Protein AF-A0A838UKJ0-F1 (afdb_monomer_lite)

Secondary structure (DSSP, 8-state):
--PPPPP---TT--TTPEEEEEEETTEEEEEEEPPPS-TTSB-EEEEE-TTTTHHHHHHHHHHHHHHTTPEEEEHHHHHHHTTPPTT---GGGGGG--SBSEEEEEESS--TT----GGGTTSEEEE---HHHHHHHHHHHHHHHSPPTTSSS---

Sequence (156 aa):
MTAPRAEDTRPGERAGDRKIAFEVGGHRCALAIPPPGDPGVGTVFLLGLPKAGSTLLARLMTPVVRSAGLTYVAVQDALHGLGVPPGDYPAEVNRAFQPNGYAFGGFRSLPGALALPPYACDRTVLLVRDPRDMLTSLYFSLALSHAPPGGGAGGA

Foldseek 3Di:
DDDDDDDPDPPPDDPPWDWQWDDDPNDIDIQTAHDFWDQVAFEAEEAEEAQLCQVVSCVVCVVVCVVVRADEDQLVVSCVVVVHDQQRDDLSVLVSDDGGRHYYGNHHHDRPSDDDDPSHVVHYDYRGDDVVSSVVSVVCCVVPVCDDPPPPDDDD

Structure (mmCIF, N/CA/C/O backbone):
data_AF-A0A838UKJ0-F1
#
_entry.id   AF-A0A838UKJ0-F1
#
loop_
_atom_site.group_PDB
_atom_site.id
_atom_site.type_symbol
_atom_site.label_atom_id
_atom_site.label_alt_id
_atom_site.label_comp_id
_atom_site.label_asym_id
_atom_site.label_entity_id
_atom_site.label_seq_id
_atom_site.pdbx_PDB_ins_code
_atom_site.Cartn_x
_atom_site.Cartn_y
_atom_site.Cartn_z
_atom_site.occupancy
_atom_site.B_iso_or_equiv
_atom_site.auth_seq_id
_atom_site.auth_comp_id
_atom_site.auth_asym_id
_atom_site.auth_atom_id
_atom_site.pdbx_PDB_model_num
ATOM 1 N N . MET A 1 1 ? -45.378 -6.341 -18.939 1.00 41.53 1 MET A N 1
ATOM 2 C CA . MET A 1 1 ? -44.701 -5.887 -17.707 1.00 41.53 1 MET A CA 1
ATOM 3 C C . MET A 1 1 ? -43.270 -6.388 -17.797 1.00 41.53 1 MET A C 1
ATOM 5 O O . MET A 1 1 ? -43.013 -7.556 -17.551 1.00 41.53 1 MET A O 1
ATOM 9 N N . THR A 1 2 ? -42.388 -5.566 -18.358 1.00 36.12 2 THR A N 1
ATOM 10 C CA . THR A 1 2 ? -41.033 -5.971 -18.751 1.00 36.12 2 THR A CA 1
ATOM 11 C C . THR A 1 2 ? -40.107 -5.729 -17.567 1.00 36.12 2 THR A C 1
ATOM 13 O O . THR A 1 2 ? -39.964 -4.589 -17.135 1.00 36.12 2 THR A O 1
ATOM 16 N N . ALA A 1 3 ? -39.539 -6.796 -17.005 1.00 33.41 3 ALA A N 1
ATOM 17 C CA . ALA A 1 3 ? -38.557 -6.693 -15.932 1.00 33.41 3 ALA A CA 1
ATOM 18 C C . ALA A 1 3 ? -37.319 -5.912 -16.423 1.00 33.41 3 ALA A C 1
ATOM 20 O O . ALA A 1 3 ? -36.882 -6.140 -17.558 1.00 33.41 3 ALA A O 1
ATOM 21 N N . PRO A 1 4 ? -36.749 -4.995 -15.621 1.00 37.44 4 PRO A N 1
ATOM 22 C CA . PRO A 1 4 ? -35.532 -4.301 -16.009 1.00 37.44 4 PRO A CA 1
ATOM 23 C C . PRO A 1 4 ? -34.350 -5.279 -16.019 1.00 37.44 4 PRO A C 1
ATOM 25 O O . PRO A 1 4 ? -34.205 -6.127 -15.137 1.00 37.44 4 PRO A O 1
ATOM 28 N N . ARG A 1 5 ? -33.528 -5.171 -17.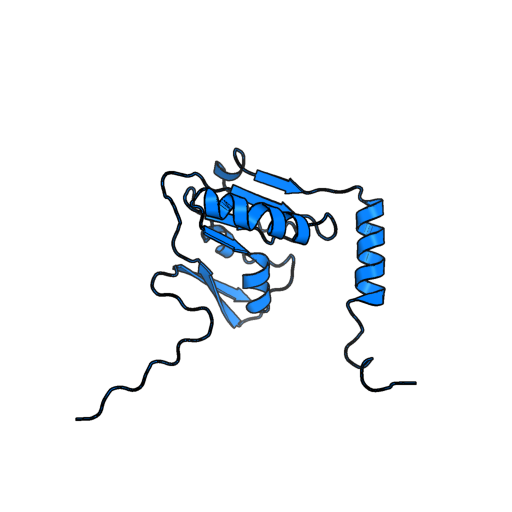068 1.00 32.72 5 ARG A N 1
ATOM 29 C CA . ARG A 1 5 ? -32.280 -5.919 -17.248 1.00 32.72 5 ARG A CA 1
ATOM 30 C C . ARG A 1 5 ? -31.304 -5.573 -16.123 1.00 32.72 5 ARG A C 1
ATOM 32 O O . ARG A 1 5 ? -31.128 -4.400 -15.813 1.00 32.72 5 ARG A O 1
ATOM 39 N N . ALA A 1 6 ? -30.674 -6.604 -15.564 1.00 36.44 6 ALA A N 1
ATOM 40 C CA . ALA A 1 6 ? -29.582 -6.476 -14.611 1.00 36.44 6 ALA A CA 1
ATOM 41 C C . ALA A 1 6 ? -28.470 -5.589 -15.193 1.00 36.44 6 ALA A C 1
ATOM 43 O O . ALA A 1 6 ? -28.004 -5.828 -16.310 1.00 36.44 6 ALA A O 1
ATOM 44 N N . GLU A 1 7 ? -28.092 -4.560 -14.436 1.00 39.59 7 GLU A N 1
ATOM 45 C CA . GLU A 1 7 ? -26.937 -3.715 -14.713 1.00 39.59 7 GLU A CA 1
ATOM 46 C C . GLU A 1 7 ? -25.665 -4.562 -14.747 1.00 39.59 7 GLU A C 1
ATOM 48 O O . GLU A 1 7 ? -25.352 -5.316 -13.821 1.00 39.59 7 GLU A O 1
ATOM 53 N N . ASP A 1 8 ? -24.944 -4.406 -15.852 1.00 37.16 8 ASP A N 1
ATOM 54 C CA . ASP A 1 8 ? -23.611 -4.925 -16.115 1.00 37.16 8 ASP A CA 1
ATOM 55 C C . ASP A 1 8 ? -22.622 -4.330 -15.098 1.00 37.16 8 ASP A C 1
ATOM 57 O O . ASP A 1 8 ? -22.007 -3.282 -15.306 1.00 37.16 8 ASP A O 1
ATOM 61 N N . THR A 1 9 ? -22.546 -4.959 -13.925 1.00 36.62 9 THR A N 1
ATOM 62 C CA . THR A 1 9 ? -21.634 -4.560 -12.856 1.00 36.62 9 THR A CA 1
ATOM 63 C C . THR A 1 9 ? -20.262 -5.128 -13.191 1.00 36.62 9 THR A C 1
ATOM 65 O O . THR A 1 9 ? -20.027 -6.334 -13.077 1.00 36.62 9 THR A O 1
ATOM 68 N N . ARG A 1 10 ? -19.350 -4.258 -13.635 1.00 37.84 10 ARG A N 1
ATOM 69 C CA . ARG A 1 10 ? -17.961 -4.628 -13.930 1.00 37.84 10 ARG A CA 1
ATOM 70 C C . ARG A 1 10 ? -17.325 -5.307 -12.705 1.00 37.84 10 ARG A C 1
ATOM 72 O O . ARG A 1 10 ? -17.558 -4.868 -11.575 1.00 37.84 10 ARG A O 1
ATOM 79 N N . PRO A 1 11 ? -16.509 -6.362 -12.889 1.00 33.22 11 PRO A N 1
ATOM 80 C CA . PRO A 1 11 ? -15.899 -7.087 -11.779 1.00 33.22 11 PRO A CA 1
ATOM 81 C C . PRO A 1 11 ? -15.024 -6.139 -10.949 1.00 33.22 11 PRO A C 1
ATOM 83 O O . PRO A 1 11 ? -13.973 -5.695 -11.402 1.00 33.22 11 PRO A O 1
ATOM 86 N N . GLY A 1 12 ? -15.483 -5.814 -9.737 1.00 50.75 12 GLY A N 1
ATOM 87 C CA . GLY A 1 12 ? -14.778 -4.940 -8.795 1.00 50.75 12 GLY A CA 1
ATOM 88 C C . GLY A 1 12 ? -15.605 -3.793 -8.214 1.00 50.75 12 GLY A C 1
ATOM 89 O O . GLY A 1 12 ? -15.153 -3.191 -7.249 1.00 50.75 12 GLY A O 1
ATOM 90 N N . GLU A 1 13 ? -16.797 -3.504 -8.739 1.00 44.78 13 GLU A N 1
ATOM 91 C CA . GLU A 1 13 ? -17.621 -2.386 -8.264 1.00 44.78 13 GLU A CA 1
ATOM 92 C C . GLU A 1 13 ? -18.566 -2.843 -7.136 1.00 44.78 13 GLU A C 1
ATOM 94 O O . GLU A 1 13 ? -19.507 -3.603 -7.372 1.00 44.78 13 GLU A O 1
ATOM 99 N N . ARG A 1 14 ? -18.294 -2.433 -5.887 1.00 56.75 14 ARG A N 1
ATOM 100 C CA . ARG A 1 14 ? -19.183 -2.687 -4.739 1.00 56.75 14 ARG A CA 1
ATOM 101 C C . ARG A 1 14 ? -19.928 -1.409 -4.356 1.00 56.75 14 ARG A C 1
ATOM 103 O O . ARG A 1 14 ? -19.393 -0.303 -4.426 1.00 56.75 14 ARG A O 1
ATOM 110 N N . ALA A 1 15 ? -21.184 -1.553 -3.931 1.00 53.94 15 ALA A N 1
ATOM 111 C CA . ALA A 1 15 ? -21.963 -0.434 -3.409 1.00 53.94 15 ALA A CA 1
ATOM 112 C C . ALA A 1 15 ? -21.239 0.195 -2.200 1.00 53.94 15 ALA A C 1
ATOM 114 O O . ALA A 1 15 ? -20.944 -0.498 -1.229 1.00 53.94 15 ALA A O 1
ATOM 115 N N . GLY A 1 16 ? -20.955 1.501 -2.270 1.00 73.88 16 GLY A N 1
ATOM 116 C CA . GLY A 1 16 ? -20.265 2.253 -1.212 1.00 73.88 16 GLY A CA 1
ATOM 117 C C . GLY A 1 16 ? -18.781 2.546 -1.460 1.00 73.88 16 GLY A C 1
ATOM 118 O O . GLY A 1 16 ? -18.171 3.241 -0.648 1.00 73.88 16 GLY A O 1
ATOM 119 N N . ASP A 1 17 ? -18.200 2.079 -2.569 1.00 87.44 17 ASP A N 1
ATOM 120 C CA . ASP A 1 17 ? -16.803 2.372 -2.900 1.00 87.44 17 ASP A CA 1
ATOM 121 C C . ASP A 1 17 ? -16.591 3.867 -3.207 1.00 87.44 17 ASP A C 1
ATOM 123 O O . ASP A 1 17 ? -17.258 4.467 -4.057 1.00 87.44 17 ASP A O 1
ATOM 127 N N . ARG A 1 18 ? -15.598 4.478 -2.554 1.00 92.69 18 ARG A N 1
ATOM 128 C CA . ARG A 1 18 ? -15.159 5.847 -2.847 1.00 92.69 18 ARG A CA 1
ATOM 129 C C . ARG A 1 18 ? -14.220 5.835 -4.049 1.00 92.69 18 ARG A C 1
ATOM 131 O O . ARG A 1 18 ? -13.233 5.109 -4.053 1.00 92.69 18 ARG A O 1
ATOM 138 N N . LYS A 1 19 ? -14.466 6.694 -5.039 1.00 93.00 19 LYS A N 1
ATOM 139 C CA . LYS A 1 19 ? -13.639 6.784 -6.254 1.00 93.00 19 LYS A CA 1
ATOM 140 C C . LYS A 1 19 ? -12.669 7.961 -6.181 1.00 93.00 19 LYS A C 1
ATOM 142 O O . LYS A 1 19 ? -13.085 9.096 -5.961 1.00 93.00 19 LYS A O 1
ATOM 147 N N . ILE A 1 20 ? -11.385 7.697 -6.401 1.00 93.75 20 ILE A N 1
ATOM 148 C CA . ILE A 1 20 ? -10.339 8.715 -6.538 1.00 93.75 20 ILE A CA 1
ATOM 149 C C . ILE A 1 20 ? -9.979 8.822 -8.018 1.00 93.75 20 ILE A C 1
ATOM 151 O O . ILE A 1 20 ? -9.362 7.913 -8.567 1.00 93.75 20 ILE A O 1
ATOM 155 N N . ALA A 1 21 ? -10.410 9.901 -8.671 1.00 93.94 21 ALA A N 1
ATOM 156 C CA . ALA A 1 21 ? -10.154 10.133 -10.092 1.00 93.94 21 ALA A CA 1
ATOM 157 C C . ALA A 1 21 ? -8.794 10.807 -10.327 1.00 93.94 21 ALA A C 1
ATOM 159 O O . ALA A 1 21 ? -8.393 11.663 -9.538 1.00 93.94 21 ALA A O 1
ATOM 160 N N . PHE A 1 22 ? -8.133 10.440 -11.423 1.00 92.69 22 PHE A N 1
ATOM 161 C CA . PHE A 1 22 ? -6.854 10.991 -11.882 1.00 92.69 22 PHE A CA 1
ATOM 162 C C . PHE A 1 22 ? -6.665 10.725 -13.386 1.00 92.69 22 PHE A C 1
ATOM 164 O O . PHE A 1 22 ? -7.456 9.997 -13.991 1.00 92.69 22 PHE A O 1
ATOM 171 N N . GLU A 1 23 ? -5.631 11.303 -13.994 1.00 90.81 23 GLU A N 1
ATOM 172 C CA . GLU A 1 23 ? -5.291 11.093 -15.407 1.00 90.81 23 GLU A CA 1
ATOM 173 C C . GLU A 1 23 ? -3.957 10.359 -15.557 1.00 90.81 23 GLU A C 1
ATOM 175 O O . GLU A 1 23 ? -3.001 10.654 -14.844 1.00 90.81 23 GLU A O 1
ATOM 180 N N . VAL A 1 24 ? -3.890 9.405 -16.490 1.00 85.19 24 VAL A N 1
ATOM 181 C CA . VAL A 1 24 ? -2.665 8.677 -16.857 1.00 85.19 24 VAL A CA 1
ATOM 182 C C . VAL A 1 24 ? -2.600 8.579 -18.373 1.00 85.19 24 VAL A C 1
ATOM 184 O O . VAL A 1 24 ? -3.520 8.062 -19.003 1.00 85.19 24 VAL A O 1
ATOM 187 N N . GLY A 1 25 ? -1.536 9.116 -18.975 1.00 82.75 25 GLY A N 1
ATOM 188 C CA . GLY A 1 25 ? -1.339 9.070 -20.430 1.00 82.75 25 GLY A CA 1
ATOM 189 C C . GLY A 1 25 ? -2.474 9.703 -21.250 1.00 82.75 25 GLY A C 1
ATOM 190 O O . GLY A 1 25 ? -2.758 9.234 -22.345 1.00 82.75 25 GLY A O 1
ATOM 191 N N . GLY A 1 26 ? -3.160 10.722 -20.715 1.00 84.31 26 GLY A N 1
ATOM 192 C CA . GLY A 1 26 ? -4.319 11.360 -21.360 1.00 84.31 26 GLY A CA 1
ATOM 193 C C . GLY A 1 26 ? -5.647 10.609 -21.190 1.00 84.31 26 GLY A C 1
ATOM 194 O O . GLY A 1 26 ? -6.668 11.036 -21.727 1.00 84.31 26 GLY A O 1
ATOM 195 N N . HIS A 1 27 ? -5.662 9.512 -20.430 1.00 87.38 27 HIS A N 1
ATOM 196 C CA . HIS A 1 27 ? -6.871 8.770 -20.091 1.00 87.38 27 HIS A CA 1
ATOM 197 C C . HIS A 1 27 ? -7.285 9.028 -18.644 1.00 87.38 27 HIS A C 1
ATOM 199 O O . HIS A 1 27 ? -6.466 8.995 -17.725 1.00 87.38 27 HIS A O 1
ATOM 205 N N . ARG A 1 28 ? -8.584 9.249 -18.430 1.00 91.69 28 ARG A N 1
ATOM 206 C CA . ARG A 1 28 ? -9.151 9.420 -17.092 1.00 91.69 28 ARG A CA 1
ATOM 207 C C . ARG A 1 28 ? -9.384 8.061 -16.436 1.00 91.69 28 ARG A C 1
ATOM 209 O O . ARG A 1 28 ? -10.201 7.272 -16.908 1.00 91.69 28 ARG A O 1
ATOM 216 N N . CYS A 1 29 ? -8.719 7.836 -15.312 1.00 92.88 29 CYS A N 1
ATOM 217 C CA . CYS A 1 29 ? -8.818 6.631 -14.499 1.00 92.88 29 CYS A CA 1
ATOM 218 C C . CYS A 1 29 ? -9.449 6.951 -13.136 1.00 92.88 29 CYS A C 1
ATOM 220 O O . CYS A 1 29 ? -9.499 8.105 -12.699 1.00 92.88 29 CYS A O 1
ATOM 222 N N . ALA A 1 30 ? -9.959 5.924 -12.453 1.00 93.38 30 ALA A N 1
ATOM 223 C CA . ALA A 1 30 ? -10.485 6.063 -11.100 1.00 93.38 30 ALA A CA 1
ATOM 224 C C . ALA A 1 30 ? -10.108 4.855 -10.240 1.00 93.38 30 ALA A C 1
ATOM 226 O O . ALA A 1 30 ? -10.465 3.723 -10.557 1.00 93.38 30 ALA A O 1
ATOM 227 N N . LEU A 1 31 ? -9.424 5.111 -9.126 1.00 92.19 31 LEU A N 1
ATOM 228 C CA . LEU A 1 31 ? -9.132 4.110 -8.107 1.00 92.19 31 LEU A CA 1
ATOM 229 C C . LEU A 1 31 ? -10.351 3.956 -7.194 1.00 92.19 31 LEU A C 1
ATOM 231 O O . LEU A 1 31 ? -10.753 4.911 -6.526 1.00 92.19 31 LEU A O 1
ATOM 235 N N . ALA A 1 32 ? -10.933 2.758 -7.167 1.00 93.25 32 ALA A N 1
ATOM 236 C CA . ALA A 1 32 ? -11.990 2.402 -6.230 1.00 93.25 32 ALA A CA 1
ATOM 237 C C . ALA A 1 32 ? -11.384 2.043 -4.866 1.00 93.25 32 ALA A C 1
ATOM 239 O O . ALA A 1 32 ? -10.498 1.193 -4.769 1.00 93.25 32 ALA A O 1
ATOM 240 N N . ILE A 1 33 ? -11.861 2.707 -3.817 1.00 94.44 33 ILE A N 1
ATOM 241 C CA . ILE A 1 33 ? -11.487 2.459 -2.429 1.00 94.44 33 ILE A CA 1
ATOM 242 C C . ILE A 1 33 ? -12.711 1.884 -1.715 1.00 94.44 33 ILE A C 1
ATOM 244 O O . ILE A 1 33 ? -13.714 2.595 -1.608 1.00 94.44 33 ILE A O 1
ATOM 248 N N . PRO A 1 34 ? -12.645 0.635 -1.227 1.00 94.25 34 PRO A N 1
ATOM 249 C CA . PRO A 1 34 ? -13.752 0.033 -0.496 1.00 94.25 34 PRO A CA 1
ATOM 250 C C . PRO A 1 34 ? -14.066 0.797 0.796 1.00 94.25 34 PRO A C 1
ATOM 252 O O . PRO A 1 34 ? -13.200 1.522 1.290 1.00 94.25 34 PRO A O 1
ATOM 255 N N . PRO A 1 35 ? -15.267 0.625 1.375 1.00 94.44 35 PRO A N 1
ATOM 256 C CA . PRO A 1 35 ? -15.601 1.190 2.676 1.00 94.44 35 PRO A CA 1
ATOM 257 C C . PRO A 1 35 ? -14.572 0.830 3.763 1.00 94.44 35 PRO A C 1
ATOM 259 O O . PRO A 1 35 ? -13.982 -0.262 3.727 1.00 94.44 35 PRO A O 1
ATOM 262 N N . PRO A 1 36 ? -14.360 1.719 4.751 1.00 95.69 36 PRO A N 1
ATOM 263 C CA . PRO A 1 36 ? -13.489 1.417 5.877 1.00 95.69 36 PRO A CA 1
ATOM 264 C C . PRO A 1 36 ? -14.046 0.238 6.675 1.00 95.69 36 PRO A C 1
ATOM 266 O O . PRO A 1 36 ? -15.252 -0.007 6.696 1.00 95.69 36 PRO A O 1
ATOM 269 N N . GLY A 1 37 ? -13.145 -0.471 7.344 1.00 95.69 37 GLY A N 1
ATOM 270 C CA . GLY A 1 37 ? -13.502 -1.423 8.381 1.00 95.69 37 GLY A CA 1
ATOM 271 C C . GLY A 1 37 ? -13.868 -0.700 9.680 1.00 95.69 37 GLY A C 1
ATOM 272 O O . GLY A 1 37 ? -14.544 0.327 9.665 1.00 95.69 37 GLY A O 1
ATOM 273 N N . ASP A 1 38 ? -13.396 -1.214 10.810 1.00 94.81 38 ASP A N 1
ATOM 274 C CA . ASP A 1 38 ? -13.645 -0.639 12.129 1.00 94.81 38 ASP A CA 1
ATOM 275 C C . ASP A 1 38 ? -13.078 0.797 12.237 1.00 94.81 38 ASP A C 1
ATOM 277 O O . ASP A 1 38 ? -11.856 0.989 12.182 1.00 94.81 38 ASP A O 1
ATOM 281 N N . PRO A 1 39 ? -13.933 1.825 12.417 1.00 92.38 39 PRO A N 1
ATOM 282 C CA . PRO A 1 39 ? -13.486 3.208 12.557 1.00 92.38 39 PRO A CA 1
ATOM 283 C C . PRO A 1 39 ? -12.719 3.463 13.866 1.00 92.38 39 PRO A C 1
ATOM 285 O O . PRO A 1 39 ? -11.998 4.456 13.965 1.00 92.38 39 PRO A O 1
ATOM 288 N N . GLY A 1 40 ? -12.826 2.583 14.866 1.00 93.56 40 GLY A N 1
ATOM 289 C CA . GLY A 1 40 ? -12.070 2.649 16.117 1.00 93.56 40 GLY A CA 1
ATOM 290 C C . GLY A 1 40 ? -10.600 2.245 15.975 1.00 93.56 40 GLY A C 1
ATOM 291 O O . GLY A 1 40 ? -9.793 2.528 16.863 1.00 93.56 40 GLY A O 1
ATOM 292 N N . VAL A 1 41 ? -10.215 1.625 14.854 1.00 93.44 41 VAL A N 1
ATOM 293 C CA . VAL A 1 41 ? -8.849 1.145 14.626 1.00 93.44 41 VAL A CA 1
ATOM 294 C C . VAL A 1 41 ? -8.119 2.068 13.654 1.00 93.44 41 VAL A C 1
ATOM 296 O O . VAL A 1 41 ? -8.503 2.220 12.497 1.00 93.44 41 VAL A O 1
ATOM 299 N N . GLY A 1 42 ? -7.031 2.686 14.121 1.00 93.38 42 GLY A N 1
ATOM 300 C CA . GLY A 1 42 ? -6.156 3.516 13.290 1.00 93.38 42 GLY A CA 1
ATOM 301 C C . GLY A 1 42 ? -5.505 2.736 12.142 1.00 93.38 42 GLY A C 1
ATOM 302 O O . GLY A 1 42 ? -5.140 1.568 12.311 1.00 93.38 42 GLY A O 1
ATOM 303 N N . THR A 1 43 ? -5.347 3.407 11.004 1.00 94.94 43 THR A N 1
ATOM 304 C CA . THR A 1 43 ? -4.837 2.851 9.747 1.00 94.94 43 THR A CA 1
ATOM 305 C C . THR A 1 43 ? -3.410 2.322 9.865 1.00 94.94 43 THR A C 1
ATOM 307 O O . THR A 1 43 ? -2.579 2.884 10.574 1.00 94.94 43 THR A O 1
ATOM 310 N N . VAL A 1 44 ? -3.121 1.250 9.123 1.00 94.50 44 VAL A N 1
ATOM 311 C CA . VAL A 1 44 ? -1.799 0.610 9.048 1.00 94.50 44 VAL A CA 1
ATOM 312 C C . VAL A 1 44 ? -1.249 0.690 7.623 1.00 94.50 44 VAL A C 1
ATOM 314 O O . VAL A 1 44 ? -1.986 0.470 6.659 1.00 94.50 44 VAL A O 1
ATOM 317 N N . PHE A 1 45 ? 0.053 0.943 7.474 1.00 93.88 45 PHE A N 1
ATOM 318 C CA . PHE A 1 45 ? 0.750 0.874 6.184 1.00 93.88 45 PHE A CA 1
ATOM 319 C C . PHE A 1 45 ? 1.680 -0.338 6.129 1.00 93.88 45 PHE A C 1
ATOM 321 O O . PHE A 1 45 ? 2.463 -0.579 7.043 1.00 93.88 45 PHE A O 1
ATOM 328 N N . LEU A 1 46 ? 1.596 -1.108 5.046 1.00 93.44 46 LEU A N 1
ATOM 329 C CA . LEU A 1 46 ? 2.368 -2.327 4.811 1.00 93.44 46 LEU A CA 1
ATOM 330 C C . LEU A 1 46 ? 3.237 -2.134 3.566 1.00 93.44 46 LEU A C 1
ATOM 332 O O . LEU A 1 46 ? 2.797 -2.363 2.436 1.00 93.44 46 LEU A O 1
ATOM 336 N N . LEU A 1 47 ? 4.469 -1.686 3.779 1.00 90.69 47 LEU A N 1
ATOM 337 C CA . LEU A 1 47 ? 5.402 -1.293 2.731 1.00 90.69 47 LEU A CA 1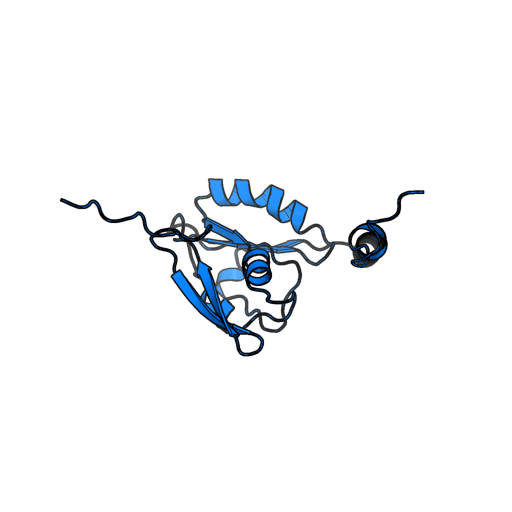
ATOM 338 C C . LEU A 1 47 ? 6.415 -2.419 2.503 1.00 90.69 47 LEU A C 1
ATOM 340 O O . LEU A 1 47 ? 7.159 -2.781 3.410 1.00 90.69 47 LEU A O 1
ATOM 344 N N . GLY A 1 48 ? 6.464 -2.985 1.297 1.00 89.19 48 GLY A N 1
ATOM 345 C CA . GLY A 1 48 ? 7.463 -3.988 0.935 1.00 89.19 48 GLY A CA 1
ATOM 346 C C . GLY A 1 48 ? 8.283 -3.530 -0.261 1.00 89.19 48 GLY A C 1
ATOM 347 O O . GLY A 1 48 ? 7.747 -3.340 -1.348 1.00 89.19 48 GLY A O 1
ATOM 348 N N . LEU A 1 49 ? 9.595 -3.380 -0.101 1.00 86.56 49 LEU A N 1
ATOM 349 C CA . LEU A 1 49 ? 10.442 -3.002 -1.233 1.00 86.56 49 LEU A CA 1
ATOM 350 C C . LEU A 1 49 ? 10.455 -4.100 -2.318 1.00 86.56 49 LEU A C 1
ATOM 352 O O . LEU A 1 49 ? 10.225 -5.283 -2.017 1.00 86.56 49 LEU A O 1
ATOM 356 N N . PRO A 1 50 ? 10.718 -3.747 -3.592 1.00 86.50 50 PRO A N 1
ATOM 357 C CA . PRO A 1 50 ? 10.757 -4.734 -4.660 1.00 86.50 50 PRO A CA 1
ATOM 358 C C . PRO A 1 50 ? 11.789 -5.810 -4.324 1.00 86.50 50 PRO A C 1
ATOM 360 O O . PRO A 1 50 ? 12.937 -5.510 -4.025 1.00 86.50 50 PRO A O 1
ATOM 363 N N . LYS A 1 51 ? 11.361 -7.076 -4.347 1.00 90.25 51 LYS A N 1
ATOM 364 C CA . LYS A 1 51 ? 12.192 -8.249 -4.005 1.00 90.25 51 LYS A CA 1
ATOM 365 C C . LYS A 1 51 ? 12.690 -8.327 -2.553 1.00 90.25 51 LYS A C 1
ATOM 367 O O . LYS A 1 51 ? 13.418 -9.258 -2.221 1.00 90.25 51 LYS A O 1
ATOM 372 N N . ALA A 1 52 ? 12.201 -7.470 -1.655 1.00 92.00 52 ALA A N 1
ATOM 373 C CA . ALA A 1 52 ? 12.389 -7.635 -0.209 1.00 92.00 52 ALA A CA 1
ATOM 374 C C . ALA A 1 52 ? 11.427 -8.661 0.421 1.00 92.00 52 ALA A C 1
ATOM 376 O O . ALA A 1 52 ? 11.581 -9.018 1.582 1.00 92.00 52 ALA A O 1
ATOM 377 N N . GLY A 1 53 ? 10.443 -9.155 -0.342 1.00 91.25 53 GLY A N 1
ATOM 378 C CA . GLY A 1 53 ? 9.426 -10.094 0.144 1.00 91.25 53 GLY A CA 1
ATOM 379 C C . GLY A 1 53 ? 8.031 -9.484 0.301 1.00 91.25 53 GLY A C 1
ATOM 380 O O . GLY A 1 53 ? 7.244 -9.976 1.102 1.00 91.25 53 GLY A O 1
ATOM 381 N N . SER A 1 54 ? 7.682 -8.445 -0.466 1.00 89.81 54 SER A N 1
ATOM 382 C CA . SER A 1 54 ? 6.365 -7.783 -0.403 1.00 89.81 54 SER A CA 1
ATOM 383 C C . SER A 1 54 ? 5.171 -8.741 -0.549 1.00 89.81 54 SER A C 1
ATOM 385 O O . SER A 1 54 ? 4.174 -8.589 0.152 1.00 89.81 54 SER A O 1
ATOM 387 N N . THR A 1 55 ? 5.282 -9.783 -1.381 1.00 89.56 55 THR A N 1
ATOM 388 C CA . THR A 1 55 ? 4.254 -10.835 -1.491 1.00 89.56 55 THR A CA 1
ATOM 389 C C . THR A 1 55 ? 4.104 -11.643 -0.200 1.00 89.56 55 THR A C 1
ATOM 391 O O . THR A 1 55 ? 2.986 -11.987 0.180 1.00 89.56 55 THR A O 1
ATOM 394 N N . LEU A 1 56 ? 5.213 -11.953 0.481 1.00 92.50 56 LEU A N 1
ATOM 395 C CA . LEU A 1 56 ? 5.189 -12.643 1.772 1.00 92.50 56 LEU A CA 1
ATOM 396 C C . LEU A 1 56 ? 4.558 -11.745 2.841 1.00 92.50 56 LEU A C 1
ATOM 398 O O . LEU A 1 56 ? 3.661 -12.197 3.546 1.00 92.50 56 LEU A O 1
ATOM 402 N N . LEU A 1 57 ? 4.960 -10.468 2.894 1.00 93.69 57 LEU A N 1
ATOM 403 C CA . LEU A 1 57 ? 4.361 -9.471 3.783 1.00 93.69 57 LEU A CA 1
ATOM 404 C C . LEU A 1 57 ? 2.842 -9.410 3.598 1.00 93.69 57 LEU A C 1
ATOM 406 O O . LEU A 1 57 ? 2.109 -9.529 4.572 1.00 93.69 57 LEU A O 1
ATOM 410 N N . ALA A 1 58 ? 2.363 -9.278 2.357 1.00 91.94 58 ALA A N 1
ATOM 411 C CA . ALA A 1 58 ? 0.932 -9.239 2.070 1.00 91.94 58 ALA A CA 1
ATOM 412 C C . ALA A 1 58 ? 0.224 -10.520 2.542 1.00 91.94 58 ALA A C 1
ATOM 414 O O . ALA A 1 58 ? -0.761 -10.444 3.267 1.00 91.94 58 ALA A O 1
ATOM 415 N N . ARG A 1 59 ? 0.757 -11.705 2.214 1.00 93.94 59 ARG A N 1
ATOM 416 C CA . ARG A 1 59 ? 0.152 -12.991 2.609 1.00 93.94 59 ARG A CA 1
ATOM 417 C C . ARG A 1 59 ? 0.063 -13.180 4.122 1.00 93.94 59 ARG A C 1
ATOM 419 O O . ARG A 1 59 ? -0.935 -13.717 4.590 1.00 93.94 59 ARG A O 1
ATOM 426 N N . LEU A 1 60 ? 1.079 -12.746 4.867 1.00 94.94 60 LEU A N 1
ATOM 427 C CA . LEU A 1 60 ? 1.089 -12.831 6.328 1.00 94.94 60 LEU A CA 1
ATOM 428 C C . LEU A 1 60 ? 0.179 -11.778 6.965 1.00 94.94 60 LEU A C 1
ATOM 430 O O . LEU A 1 60 ? -0.569 -12.086 7.886 1.00 94.94 60 LEU A O 1
ATOM 434 N N . MET A 1 61 ? 0.214 -10.543 6.466 1.00 95.56 61 MET A N 1
ATOM 435 C CA . MET A 1 61 ? -0.456 -9.422 7.121 1.00 95.56 61 MET A CA 1
ATOM 436 C C . MET A 1 61 ? -1.925 -9.281 6.742 1.00 95.56 61 MET A C 1
ATOM 438 O O . MET A 1 61 ? -2.704 -8.852 7.584 1.00 95.56 61 MET A O 1
ATOM 442 N N . THR A 1 62 ? -2.347 -9.652 5.529 1.00 95.19 62 THR A N 1
ATOM 443 C CA . THR A 1 62 ? -3.761 -9.572 5.120 1.00 95.19 62 THR A CA 1
ATOM 444 C C . THR A 1 62 ? -4.722 -10.281 6.090 1.00 95.19 62 THR A C 1
ATOM 446 O O . THR A 1 62 ? -5.720 -9.657 6.452 1.00 95.19 62 THR A O 1
ATOM 449 N N . PRO A 1 63 ? -4.492 -11.531 6.547 1.00 97.00 63 PRO A N 1
ATOM 450 C CA . PRO A 1 63 ? -5.376 -12.146 7.539 1.00 97.00 63 PRO A CA 1
ATOM 451 C C . PRO A 1 63 ? -5.328 -11.423 8.893 1.00 97.00 63 PRO A C 1
ATOM 453 O O . PRO A 1 63 ? -6.378 -11.212 9.495 1.00 97.00 63 PRO A O 1
ATOM 456 N N . VAL A 1 64 ? -4.147 -10.971 9.332 1.00 95.88 64 VAL A N 1
ATOM 457 C CA . VAL A 1 64 ? -3.963 -10.253 10.606 1.00 95.88 64 VAL A CA 1
ATOM 458 C C . VAL A 1 64 ? -4.747 -8.941 10.615 1.00 95.88 64 VAL A C 1
ATOM 460 O O . VAL A 1 64 ? -5.566 -8.718 11.505 1.00 95.88 64 VAL A O 1
ATOM 463 N N . VAL A 1 65 ? -4.578 -8.092 9.598 1.00 96.00 65 VAL A N 1
ATOM 464 C CA . VAL A 1 65 ? -5.273 -6.795 9.537 1.00 96.00 65 VAL A CA 1
ATOM 465 C C . VAL A 1 65 ? -6.784 -6.962 9.384 1.00 96.00 65 VAL A C 1
ATOM 467 O O . VAL A 1 65 ? -7.538 -6.203 9.982 1.00 96.00 65 VAL A O 1
ATOM 470 N N . ARG A 1 66 ? -7.241 -7.998 8.667 1.00 96.06 66 ARG A N 1
ATOM 471 C CA . ARG A 1 66 ? -8.672 -8.321 8.572 1.00 96.06 66 ARG A CA 1
ATOM 472 C C . ARG A 1 66 ? -9.247 -8.778 9.909 1.00 96.06 66 ARG A C 1
ATOM 474 O O . ARG A 1 66 ? -10.334 -8.341 10.266 1.00 96.06 66 ARG A O 1
ATOM 481 N N . SER A 1 67 ? -8.526 -9.611 10.665 1.00 96.94 67 SER A N 1
ATOM 482 C CA . SER A 1 67 ? -8.952 -10.002 12.019 1.00 96.94 67 SER A CA 1
ATOM 483 C C . SER A 1 67 ? -8.967 -8.829 13.002 1.00 96.94 67 SER A C 1
ATOM 485 O O . SER A 1 67 ? -9.767 -8.827 13.929 1.00 96.94 67 SER A O 1
ATOM 487 N N . ALA A 1 68 ? -8.144 -7.806 12.758 1.00 95.06 68 ALA A N 1
ATOM 488 C CA . ALA A 1 68 ? -8.155 -6.547 13.497 1.00 95.06 68 ALA A CA 1
ATOM 489 C C . ALA A 1 68 ? -9.258 -5.576 13.027 1.00 95.06 68 ALA A C 1
ATOM 491 O O . ALA A 1 68 ? -9.251 -4.413 13.416 1.00 95.06 68 ALA A O 1
ATOM 492 N N . GLY A 1 69 ? -10.174 -6.022 12.161 1.00 95.88 69 GLY A N 1
ATOM 493 C CA . GLY A 1 69 ? -11.289 -5.216 11.671 1.00 95.88 69 GLY A CA 1
ATOM 494 C C . GLY A 1 69 ? -10.925 -4.210 10.580 1.00 95.88 69 GLY A C 1
ATOM 495 O O . GLY A 1 69 ? -11.762 -3.385 10.248 1.00 95.88 69 GLY A O 1
ATOM 496 N N . LEU A 1 70 ? -9.724 -4.243 9.995 1.00 96.62 70 LEU A N 1
ATOM 497 C CA . LEU A 1 70 ? -9.309 -3.292 8.955 1.00 96.62 70 LEU A CA 1
ATOM 498 C C . LEU A 1 70 ? -9.661 -3.776 7.541 1.00 96.62 70 LEU A C 1
ATOM 500 O O . LEU A 1 70 ? -9.498 -4.953 7.198 1.00 96.62 70 LEU A O 1
ATOM 504 N N . THR A 1 71 ? -10.025 -2.837 6.665 1.00 96.88 71 THR A N 1
ATOM 505 C CA . THR A 1 71 ? -10.159 -3.097 5.227 1.00 96.88 71 THR A CA 1
ATOM 506 C C . THR A 1 71 ? -8.788 -3.046 4.551 1.00 96.88 71 THR A C 1
ATOM 508 O O . THR A 1 71 ? -8.139 -2.001 4.506 1.00 96.88 71 THR A O 1
ATOM 511 N N . TYR A 1 72 ? -8.336 -4.175 3.998 1.00 95.94 72 TYR A N 1
ATOM 512 C CA . TYR A 1 72 ? -7.073 -4.247 3.254 1.00 95.94 72 TYR A CA 1
ATOM 513 C C . TYR A 1 72 ? -7.224 -3.730 1.817 1.00 95.94 72 TYR A C 1
ATOM 515 O O . TYR A 1 72 ? -8.042 -4.252 1.057 1.00 95.94 72 TYR A O 1
ATOM 523 N N . VAL A 1 73 ? -6.389 -2.763 1.430 1.00 94.62 73 VAL A N 1
ATOM 524 C CA . VAL A 1 73 ? -6.343 -2.172 0.084 1.00 94.62 73 VAL A CA 1
ATOM 525 C C . VAL A 1 73 ? -4.944 -2.352 -0.508 1.00 94.62 73 VAL A C 1
ATOM 527 O O . VAL A 1 73 ? -3.976 -1.752 -0.036 1.00 94.62 73 VAL A O 1
ATOM 530 N N . ALA A 1 74 ? -4.834 -3.165 -1.563 1.00 92.44 74 ALA A N 1
ATOM 531 C CA . ALA A 1 74 ? -3.601 -3.351 -2.329 1.00 92.44 74 ALA A CA 1
ATOM 532 C C . ALA A 1 74 ? -3.465 -2.248 -3.394 1.00 92.44 74 ALA A C 1
ATOM 534 O O . ALA A 1 74 ? -3.830 -2.441 -4.553 1.00 92.44 74 ALA A O 1
ATOM 535 N N . VAL A 1 75 ? -2.969 -1.073 -2.990 1.00 89.31 75 VAL A N 1
ATOM 536 C CA . VAL A 1 75 ? -2.973 0.150 -3.819 1.00 89.31 75 VAL A CA 1
ATOM 537 C C . VAL A 1 75 ? -2.256 -0.071 -5.149 1.00 89.31 75 VAL A C 1
ATOM 539 O O . VAL A 1 75 ? -2.797 0.261 -6.200 1.00 89.31 75 VAL A O 1
ATOM 542 N N . GLN A 1 76 ? -1.068 -0.678 -5.122 1.00 87.06 76 GLN A N 1
ATOM 543 C CA . GLN A 1 76 ? -0.303 -0.909 -6.345 1.00 87.06 76 GLN A CA 1
ATOM 544 C C . GLN A 1 76 ? -0.992 -1.872 -7.307 1.00 87.06 76 GLN A C 1
ATOM 546 O O . GLN A 1 76 ? -0.961 -1.643 -8.509 1.00 87.06 76 GLN A O 1
ATOM 551 N N . ASP A 1 77 ? -1.581 -2.955 -6.798 1.00 88.94 77 ASP A N 1
ATOM 552 C CA . ASP A 1 77 ? -2.235 -3.945 -7.651 1.00 88.94 77 ASP A CA 1
ATOM 553 C C . ASP A 1 77 ? -3.488 -3.323 -8.303 1.00 88.94 77 ASP A C 1
ATOM 555 O O . ASP A 1 77 ? -3.741 -3.541 -9.487 1.00 88.94 77 ASP A O 1
ATOM 559 N N . ALA A 1 78 ? -4.216 -2.469 -7.570 1.00 90.88 78 ALA A N 1
ATOM 560 C CA . ALA A 1 78 ? -5.346 -1.711 -8.107 1.00 90.88 78 ALA A CA 1
ATOM 561 C C . ALA A 1 78 ? -4.916 -0.696 -9.183 1.00 90.88 78 ALA A C 1
ATOM 563 O O . ALA A 1 78 ? -5.547 -0.608 -10.232 1.00 90.88 78 ALA A O 1
ATOM 564 N N . LEU A 1 79 ? -3.819 0.034 -8.962 1.00 89.75 79 LEU A N 1
ATOM 565 C CA . LEU A 1 79 ? -3.247 0.956 -9.951 1.00 89.75 79 LEU A CA 1
ATOM 566 C C . LEU A 1 79 ? -2.708 0.223 -11.186 1.00 89.75 79 LEU A C 1
ATOM 568 O O . LEU A 1 79 ? -2.935 0.658 -12.312 1.00 89.75 79 LEU A O 1
ATOM 572 N N . HIS A 1 80 ? -2.057 -0.922 -10.991 1.00 88.12 80 HIS A N 1
ATOM 573 C CA . HIS A 1 80 ? -1.573 -1.759 -12.083 1.00 88.12 80 HIS A CA 1
ATOM 574 C C . HIS A 1 80 ? -2.725 -2.256 -12.966 1.00 88.12 80 HIS A C 1
ATOM 576 O O . HIS A 1 8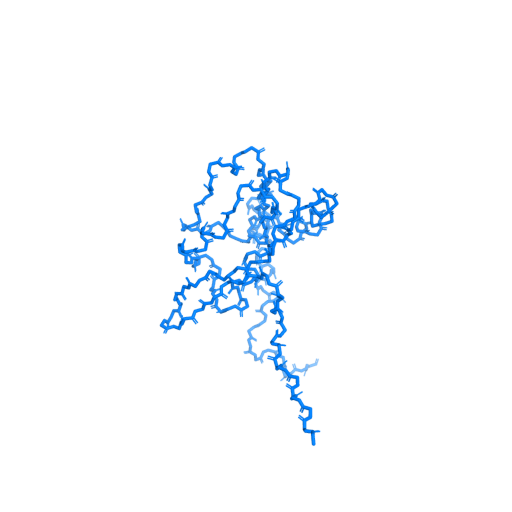0 ? -2.621 -2.209 -14.190 1.00 88.12 80 HIS A O 1
ATOM 582 N N . GLY A 1 81 ? -3.855 -2.645 -12.363 1.00 88.50 81 GLY A N 1
ATOM 583 C CA . GLY A 1 81 ? -5.079 -2.989 -13.095 1.00 88.50 81 GLY A CA 1
ATOM 584 C C . GLY A 1 81 ? -5.672 -1.832 -13.912 1.00 88.50 81 GLY A C 1
ATOM 585 O O . GLY A 1 81 ? -6.410 -2.076 -14.861 1.00 88.50 81 GLY A O 1
ATOM 586 N N . LEU A 1 82 ? -5.318 -0.584 -13.587 1.00 89.50 82 LEU A N 1
ATOM 587 C CA . LEU A 1 82 ? -5.689 0.628 -14.329 1.00 89.50 82 LEU A CA 1
ATOM 588 C C . LEU A 1 82 ? -4.624 1.055 -15.356 1.00 89.50 82 LEU A C 1
ATOM 590 O O . LEU A 1 82 ? -4.729 2.138 -15.927 1.00 89.50 82 LEU A O 1
ATOM 594 N N . GLY A 1 83 ? -3.593 0.235 -15.583 1.00 88.38 83 GLY A N 1
ATOM 595 C CA . GLY A 1 83 ? -2.509 0.530 -16.523 1.00 88.38 83 GLY A CA 1
ATOM 596 C C . GLY A 1 83 ? -1.455 1.505 -15.994 1.00 88.38 83 GLY A C 1
ATOM 597 O O . GLY A 1 83 ? -0.616 1.961 -16.766 1.00 88.38 83 GLY A O 1
ATOM 598 N N . VAL A 1 84 ? -1.464 1.823 -14.696 1.00 87.25 84 VAL A N 1
ATOM 599 C CA . VAL A 1 84 ? -0.473 2.724 -14.093 1.00 87.25 84 VAL A CA 1
ATOM 600 C C . VAL A 1 84 ? 0.822 1.951 -13.804 1.00 87.25 84 VAL A C 1
ATOM 602 O O . VAL A 1 84 ? 0.782 0.937 -13.091 1.00 87.25 84 VAL A O 1
ATOM 605 N N . PRO A 1 85 ? 1.981 2.381 -14.336 1.00 81.44 85 PRO A N 1
ATOM 606 C CA . PRO A 1 85 ? 3.233 1.673 -14.125 1.00 81.44 85 PRO A CA 1
ATOM 607 C C . PRO A 1 85 ? 3.752 1.828 -12.680 1.00 81.44 85 PRO A C 1
ATOM 609 O O . PRO A 1 85 ? 3.499 2.834 -12.012 1.00 81.44 85 PRO A O 1
ATOM 612 N N . PRO A 1 86 ? 4.513 0.844 -12.159 1.00 77.69 86 PRO A N 1
ATOM 613 C CA . PRO A 1 86 ? 5.129 0.951 -10.840 1.00 77.69 86 PRO A CA 1
ATOM 614 C C . PRO A 1 86 ? 6.043 2.180 -10.729 1.00 77.69 86 PRO A C 1
ATOM 616 O O . PRO A 1 86 ? 6.944 2.357 -11.539 1.00 77.69 86 PRO A O 1
ATOM 619 N N . GLY A 1 87 ? 5.856 2.989 -9.683 1.00 75.94 87 GLY A N 1
ATOM 620 C CA . GLY A 1 87 ? 6.660 4.191 -9.423 1.00 75.94 87 GLY A CA 1
ATOM 621 C C . GLY A 1 87 ? 6.071 5.495 -9.969 1.00 75.94 87 GLY A C 1
ATOM 622 O O . GLY A 1 87 ? 6.440 6.549 -9.462 1.00 75.94 87 GLY A O 1
ATOM 623 N N . ASP A 1 88 ? 5.110 5.428 -10.893 1.00 80.81 88 ASP A N 1
ATOM 624 C CA . ASP A 1 88 ? 4.435 6.597 -11.476 1.00 80.81 88 ASP A CA 1
ATOM 625 C C . ASP A 1 88 ? 3.060 6.819 -10.834 1.00 80.81 88 ASP A C 1
ATOM 627 O O . ASP A 1 88 ? 2.010 6.667 -11.452 1.00 80.81 88 ASP A O 1
ATOM 631 N N . TYR A 1 89 ? 3.052 7.045 -9.520 1.00 84.94 89 TYR A N 1
ATOM 632 C CA . TYR A 1 89 ? 1.801 7.148 -8.773 1.00 84.94 89 TYR A CA 1
ATOM 633 C C . TYR A 1 89 ? 1.249 8.571 -8.895 1.00 84.94 89 TYR A C 1
ATOM 635 O O . TYR A 1 89 ? 1.930 9.506 -8.467 1.00 84.94 89 TYR A O 1
ATOM 643 N N . PRO A 1 90 ? 0.008 8.750 -9.382 1.00 87.62 90 PRO A N 1
ATOM 644 C CA . PRO A 1 90 ? -0.641 10.054 -9.389 1.00 87.62 90 PRO A CA 1
ATOM 645 C C . PRO A 1 90 ? -0.766 10.601 -7.965 1.00 87.62 90 PRO A C 1
ATOM 647 O O . PRO A 1 90 ? -1.128 9.870 -7.036 1.00 87.62 90 PRO A O 1
ATOM 650 N N . ALA A 1 91 ? -0.496 11.893 -7.775 1.00 88.31 91 ALA A N 1
ATOM 651 C CA . ALA A 1 91 ? -0.533 12.525 -6.455 1.00 88.31 91 ALA A CA 1
ATOM 652 C C . ALA A 1 91 ? -1.927 12.440 -5.803 1.00 88.31 91 ALA A C 1
ATOM 654 O O . ALA A 1 91 ? -2.049 12.405 -4.575 1.00 88.31 91 ALA A O 1
ATOM 655 N N . GLU A 1 92 ? -2.982 12.354 -6.613 1.00 91.00 92 GLU A N 1
ATOM 656 C CA . GLU A 1 92 ? -4.371 12.182 -6.198 1.00 91.00 92 GLU A CA 1
ATOM 657 C C . GLU A 1 92 ? -4.581 10.898 -5.397 1.00 91.00 92 GLU A C 1
ATOM 659 O O . GLU A 1 92 ? -5.449 10.878 -4.523 1.00 91.00 92 GLU A O 1
ATOM 664 N N . VAL A 1 93 ? -3.772 9.855 -5.628 1.00 89.12 93 VAL A N 1
ATOM 665 C CA . VAL A 1 93 ? -3.837 8.589 -4.881 1.00 89.12 93 VAL A CA 1
ATOM 666 C C . VAL A 1 93 ? -3.649 8.823 -3.383 1.00 89.12 93 VAL A C 1
ATOM 668 O O . VAL A 1 93 ? -4.275 8.129 -2.588 1.00 89.12 93 VAL A O 1
ATOM 671 N N . ASN A 1 94 ? -2.899 9.851 -2.968 1.00 89.69 94 ASN A N 1
ATOM 672 C CA . ASN A 1 94 ? -2.740 10.188 -1.550 1.00 89.69 94 ASN A CA 1
ATOM 673 C C . ASN A 1 94 ? -4.082 10.533 -0.864 1.00 89.69 94 ASN A C 1
ATOM 675 O O . ASN A 1 94 ? -4.227 10.338 0.341 1.00 89.69 94 ASN A O 1
ATOM 679 N N . ARG A 1 95 ? -5.112 10.964 -1.617 1.00 91.00 95 ARG A N 1
ATOM 680 C CA . ARG A 1 95 ? -6.478 11.199 -1.096 1.00 91.00 95 ARG A CA 1
ATOM 681 C C . ARG A 1 95 ? -7.199 9.904 -0.708 1.00 91.00 95 ARG A C 1
ATOM 683 O O . ARG A 1 95 ? -8.220 9.947 -0.013 1.00 91.00 95 ARG A O 1
ATOM 690 N N . ALA A 1 96 ? -6.692 8.751 -1.149 1.00 90.75 96 ALA A N 1
ATOM 691 C CA . ALA A 1 96 ? -7.191 7.446 -0.742 1.00 90.75 96 ALA A CA 1
ATOM 692 C C . ALA A 1 96 ? -6.953 7.179 0.751 1.00 90.75 96 ALA A C 1
ATOM 694 O O . ALA A 1 96 ? -7.761 6.482 1.365 1.00 90.75 96 ALA A O 1
ATOM 695 N N . PHE A 1 97 ? -5.904 7.755 1.342 1.00 91.94 97 PHE A N 1
ATOM 696 C CA . PHE A 1 97 ? -5.538 7.488 2.726 1.00 91.94 97 PHE A CA 1
ATOM 697 C C . PHE A 1 97 ? -6.499 8.169 3.703 1.00 91.94 97 PHE A C 1
ATOM 699 O O . PHE A 1 97 ? -6.799 9.359 3.593 1.00 91.94 97 PHE A O 1
ATOM 706 N N . GLN A 1 98 ? -6.989 7.390 4.664 1.00 92.62 98 GLN A N 1
ATOM 707 C CA . GLN A 1 98 ? -7.825 7.848 5.770 1.00 92.62 98 GLN A CA 1
ATOM 708 C C . GLN A 1 98 ? -7.207 7.390 7.097 1.00 92.62 98 GLN A C 1
ATOM 710 O O . GLN A 1 98 ? -6.525 6.361 7.112 1.00 92.62 98 GLN A O 1
ATOM 715 N N . PRO A 1 99 ? -7.437 8.115 8.205 1.00 92.69 99 PRO A N 1
ATOM 716 C CA . PRO A 1 99 ? -6.771 7.844 9.478 1.00 92.69 99 PRO A CA 1
ATOM 717 C C . PRO A 1 99 ? -7.203 6.537 10.155 1.00 92.69 99 PRO A C 1
ATOM 719 O O . PRO A 1 99 ? -6.451 6.011 10.971 1.00 92.69 99 PRO A O 1
ATOM 722 N N . ASN A 1 100 ? -8.370 5.984 9.808 1.00 95.00 100 ASN A N 1
ATOM 723 C CA . ASN A 1 100 ? -8.962 4.840 10.501 1.00 95.00 100 ASN A CA 1
ATOM 724 C C . ASN A 1 100 ? -9.581 3.832 9.524 1.00 95.00 100 ASN A C 1
ATOM 726 O O . ASN A 1 100 ? -10.015 4.203 8.434 1.00 95.00 100 ASN A O 1
ATOM 730 N N . GLY A 1 101 ? -9.665 2.569 9.943 1.00 95.00 101 GLY A N 1
ATOM 731 C CA . GLY A 1 101 ? -10.408 1.508 9.261 1.00 95.00 101 GLY A CA 1
ATOM 732 C C . GLY A 1 101 ? -9.708 0.868 8.060 1.00 95.00 101 GLY A C 1
ATOM 733 O O . GLY A 1 101 ? -10.310 0.010 7.411 1.00 95.00 101 GLY A O 1
ATOM 734 N N . TYR A 1 102 ? -8.456 1.229 7.753 1.00 96.25 102 TYR A N 1
ATOM 735 C CA . TYR A 1 102 ? -7.734 0.699 6.591 1.00 96.25 102 TYR A CA 1
ATOM 736 C C . TYR A 1 102 ? -6.390 0.051 6.916 1.00 96.25 102 TYR A C 1
ATOM 738 O O . TYR A 1 102 ? -5.662 0.445 7.822 1.00 96.25 102 TYR A O 1
ATOM 746 N N . ALA A 1 103 ? -6.018 -0.909 6.079 1.00 95.62 103 ALA A N 1
ATOM 747 C CA . ALA A 1 103 ? -4.650 -1.366 5.927 1.00 95.62 103 ALA A CA 1
ATOM 748 C C . ALA A 1 103 ? -4.229 -1.163 4.468 1.00 95.62 103 ALA A C 1
ATOM 750 O O . ALA A 1 103 ? -4.670 -1.898 3.581 1.00 95.62 103 ALA A O 1
ATOM 751 N N . PHE A 1 104 ? -3.384 -0.167 4.205 1.00 94.00 104 PHE A N 1
ATOM 752 C CA . PHE A 1 104 ? -2.858 0.084 2.865 1.00 94.00 104 PHE A CA 1
ATOM 753 C C . PHE A 1 104 ? -1.596 -0.743 2.653 1.00 94.00 104 PHE A C 1
ATOM 755 O O . PHE A 1 104 ? -0.630 -0.630 3.405 1.00 94.00 104 PHE A O 1
ATOM 762 N N . GLY A 1 105 ? -1.591 -1.579 1.622 1.00 92.06 105 GLY A N 1
ATOM 763 C CA . GLY A 1 105 ? -0.456 -2.428 1.294 1.00 92.06 105 GLY A CA 1
ATOM 764 C C . GLY A 1 105 ? -0.300 -2.638 -0.202 1.00 92.06 105 GLY A C 1
ATOM 765 O O . GLY A 1 105 ? -0.816 -1.882 -1.023 1.00 92.06 105 GLY A O 1
ATOM 766 N N . GLY A 1 106 ? 0.445 -3.682 -0.559 1.00 86.25 106 GLY A N 1
ATOM 767 C CA . GLY A 1 106 ? 0.715 -4.015 -1.957 1.00 86.25 106 GLY A CA 1
ATOM 768 C C . GLY A 1 106 ? 1.783 -3.130 -2.597 1.00 86.25 106 GLY A C 1
ATOM 769 O O . GLY A 1 106 ? 2.136 -3.366 -3.745 1.00 86.25 106 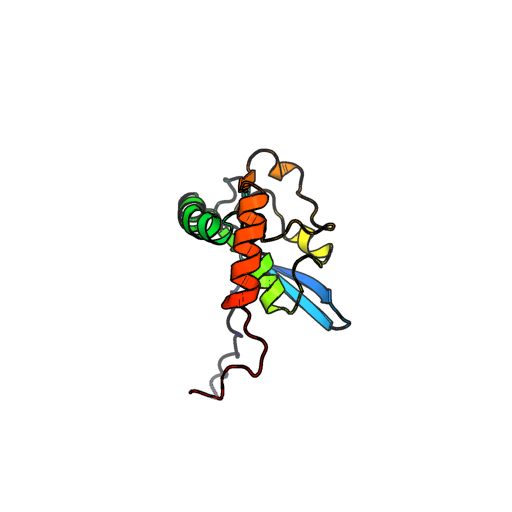GLY A O 1
ATOM 770 N N . PHE A 1 107 ? 2.345 -2.165 -1.865 1.00 84.69 107 PHE A N 1
ATOM 771 C CA . PHE A 1 107 ? 3.489 -1.386 -2.323 1.00 84.69 107 PHE A CA 1
ATOM 772 C C . PHE A 1 107 ? 4.655 -2.332 -2.632 1.00 84.69 107 PHE A C 1
ATOM 774 O O . PHE A 1 107 ? 5.038 -3.148 -1.794 1.00 84.69 107 PHE A O 1
ATOM 781 N N . ARG A 1 108 ? 5.177 -2.239 -3.856 1.00 74.06 108 ARG A N 1
ATOM 782 C CA . ARG A 1 108 ? 6.363 -2.939 -4.380 1.00 74.06 108 ARG A CA 1
ATOM 783 C C . ARG A 1 108 ? 7.423 -1.963 -4.880 1.00 74.06 108 ARG A C 1
ATOM 785 O O . ARG A 1 108 ? 8.413 -2.392 -5.454 1.00 74.06 108 ARG A O 1
ATOM 792 N N . SER A 1 109 ? 7.199 -0.673 -4.692 1.00 75.31 109 SER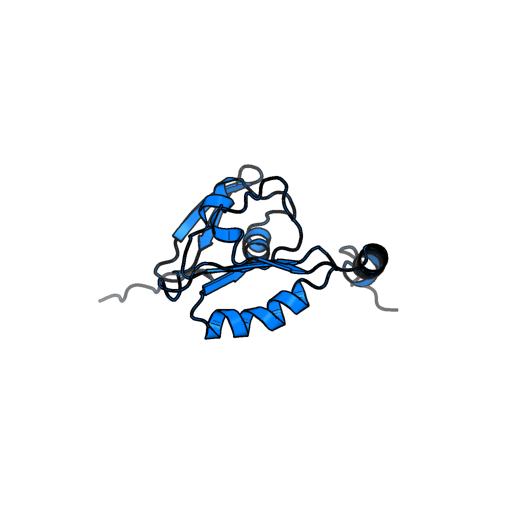 A N 1
ATOM 793 C CA . SER A 1 109 ? 8.156 0.424 -4.777 1.00 75.31 109 SER A CA 1
ATOM 794 C C . SER A 1 109 ? 7.651 1.529 -3.848 1.00 75.31 109 SER A C 1
ATOM 796 O O . SER A 1 109 ? 6.475 1.531 -3.481 1.00 75.31 109 SER A O 1
ATOM 798 N N . LEU A 1 110 ? 8.538 2.434 -3.434 1.00 73.62 110 LEU A N 1
ATOM 799 C CA . LEU A 1 110 ? 8.144 3.698 -2.814 1.00 73.62 110 LEU A CA 1
ATOM 800 C C . LEU A 1 110 ? 8.119 4.745 -3.936 1.00 73.62 110 LEU A C 1
ATOM 802 O O . LEU A 1 110 ? 9.187 5.148 -4.396 1.00 73.62 110 LEU A O 1
ATOM 806 N N . PRO A 1 111 ? 6.938 5.119 -4.453 1.00 68.12 111 PRO A N 1
ATOM 807 C CA . PRO A 1 111 ? 6.820 6.138 -5.488 1.00 68.12 111 PRO A CA 1
ATOM 808 C C . PRO A 1 111 ? 7.296 7.479 -4.937 1.00 68.12 111 PRO A C 1
ATOM 810 O O . PRO A 1 111 ? 6.971 7.817 -3.801 1.00 68.12 111 PRO A O 1
ATOM 813 N N . GLY A 1 112 ? 7.992 8.278 -5.746 1.00 68.69 112 GLY A N 1
ATOM 814 C CA . GLY A 1 112 ? 8.450 9.604 -5.312 1.00 68.69 112 GLY A CA 1
ATOM 815 C C . GLY A 1 112 ? 7.306 10.541 -4.897 1.00 68.69 112 GLY A C 1
ATOM 816 O O . GLY A 1 112 ? 7.489 11.380 -4.024 1.00 68.69 112 GLY A O 1
ATOM 817 N N . ALA A 1 113 ? 6.113 10.362 -5.476 1.00 69.88 113 ALA A N 1
ATOM 818 C CA . ALA A 1 113 ? 4.912 11.142 -5.168 1.00 69.88 113 ALA A CA 1
ATOM 819 C C . ALA A 1 113 ? 4.055 10.566 -4.019 1.00 69.88 113 ALA A C 1
ATOM 821 O O . ALA A 1 113 ? 3.011 11.134 -3.682 1.00 69.88 113 ALA A O 1
ATOM 822 N N . LEU A 1 114 ? 4.456 9.435 -3.422 1.00 78.81 114 LEU A N 1
ATOM 823 C CA . LEU A 1 114 ? 3.754 8.866 -2.274 1.00 78.81 114 LEU A CA 1
ATOM 824 C C . LEU A 1 114 ? 4.098 9.670 -1.020 1.00 78.81 114 LEU A C 1
ATOM 826 O O . LEU A 1 114 ? 5.206 9.585 -0.495 1.00 78.81 114 LEU A O 1
ATOM 830 N N . ALA A 1 115 ? 3.118 10.411 -0.514 1.00 82.31 115 ALA A N 1
ATOM 831 C CA . ALA A 1 115 ? 3.229 11.128 0.743 1.00 82.31 115 ALA A CA 1
ATOM 832 C C . ALA A 1 115 ? 2.507 10.324 1.823 1.00 82.31 115 ALA A C 1
ATOM 834 O O . ALA A 1 115 ? 1.275 10.273 1.859 1.00 82.31 115 ALA A O 1
ATOM 835 N N . LEU A 1 116 ? 3.277 9.680 2.705 1.00 83.56 116 LEU A N 1
ATOM 836 C CA . LEU A 1 116 ? 2.683 9.039 3.871 1.00 83.56 116 LEU A CA 1
ATOM 837 C C . LEU A 1 116 ? 2.075 10.121 4.778 1.00 83.56 116 LEU A C 1
ATOM 839 O O . LEU A 1 116 ? 2.754 11.097 5.107 1.00 83.56 116 LEU A O 1
ATOM 843 N N . PRO A 1 117 ? 0.801 9.984 5.170 1.00 86.25 117 PRO A N 1
ATOM 844 C CA . PRO A 1 117 ? 0.156 10.948 6.047 1.00 86.25 117 PRO A CA 1
ATOM 845 C C . PRO A 1 117 ? 0.762 10.892 7.461 1.00 86.25 117 PRO A C 1
ATOM 847 O O . PRO A 1 117 ? 1.300 9.855 7.845 1.00 86.25 117 PRO A O 1
ATOM 850 N N . PRO A 1 118 ? 0.624 11.946 8.288 1.00 85.69 118 PRO A N 1
ATOM 851 C CA . PRO A 1 118 ? 1.227 11.985 9.627 1.00 85.69 118 PRO A CA 1
ATOM 852 C C . PRO A 1 118 ? 0.844 10.802 10.529 1.00 85.69 118 PRO A C 1
ATOM 854 O O . PRO A 1 118 ? 1.672 10.304 11.284 1.00 85.69 118 PRO A O 1
ATOM 857 N N . TYR A 1 119 ? -0.388 10.301 10.403 1.00 83.56 119 TYR A N 1
ATOM 858 C CA . TYR A 1 119 ? -0.881 9.144 11.160 1.00 83.56 119 TYR A CA 1
ATOM 859 C C . TYR A 1 119 ? -0.291 7.797 10.704 1.00 83.56 119 TYR A C 1
ATOM 861 O O . TYR A 1 119 ? -0.553 6.772 11.326 1.00 83.56 119 TYR A O 1
ATOM 869 N N . ALA A 1 120 ? 0.495 7.762 9.622 1.00 83.31 120 ALA A N 1
ATOM 870 C CA . ALA A 1 120 ? 1.196 6.555 9.194 1.00 83.31 120 ALA A CA 1
ATOM 871 C C . ALA A 1 120 ? 2.358 6.194 10.135 1.00 83.31 120 ALA A C 1
ATOM 873 O O . ALA A 1 120 ? 2.685 5.014 10.273 1.00 83.31 120 ALA A O 1
ATOM 874 N N . CYS A 1 121 ? 2.978 7.183 10.788 1.00 69.56 121 CYS A N 1
ATOM 875 C CA . CYS A 1 121 ? 4.213 7.005 11.557 1.00 69.56 121 CYS A CA 1
ATOM 876 C C . CYS A 1 121 ? 4.084 5.998 12.710 1.00 69.56 121 CYS A C 1
ATOM 878 O O . CYS A 1 121 ? 5.022 5.249 12.965 1.00 69.56 121 CYS A O 1
ATOM 880 N N . ASP A 1 122 ? 2.918 5.918 13.351 1.00 77.62 122 ASP A N 1
ATOM 881 C CA . ASP A 1 122 ? 2.724 5.065 14.530 1.00 77.62 122 ASP A CA 1
ATOM 882 C C . ASP A 1 122 ? 2.466 3.592 14.176 1.00 77.62 122 ASP A C 1
ATOM 884 O O . ASP A 1 122 ? 2.562 2.710 15.031 1.00 77.62 122 ASP A O 1
ATOM 888 N N . ARG A 1 123 ? 2.079 3.309 12.925 1.00 84.44 123 ARG A N 1
ATOM 889 C CA . ARG A 1 123 ? 1.561 1.998 12.497 1.00 84.44 123 ARG A CA 1
ATOM 890 C C . ARG A 1 123 ? 1.998 1.637 11.077 1.00 84.44 123 ARG A C 1
ATOM 892 O O . ARG A 1 123 ? 1.190 1.241 10.238 1.00 84.44 123 ARG A O 1
ATOM 899 N N . THR A 1 124 ? 3.293 1.758 10.801 1.00 90.75 124 THR A N 1
ATOM 900 C CA . THR A 1 124 ? 3.886 1.327 9.528 1.00 90.75 124 THR A CA 1
ATOM 901 C C . THR A 1 124 ? 4.773 0.103 9.720 1.00 90.75 124 THR A C 1
ATOM 903 O O . THR A 1 124 ? 5.691 0.103 10.535 1.00 90.75 124 THR A O 1
ATOM 906 N N . VAL A 1 125 ? 4.533 -0.933 8.917 1.00 92.12 125 VAL A N 1
ATOM 907 C CA . VAL A 1 125 ? 5.426 -2.083 8.765 1.00 92.12 125 VAL A CA 1
ATOM 908 C C . VAL A 1 125 ? 6.172 -1.927 7.448 1.00 92.12 125 VAL A C 1
ATOM 910 O O . VAL A 1 125 ? 5.566 -1.974 6.377 1.00 92.12 125 VAL A O 1
ATOM 913 N N . LEU A 1 126 ? 7.490 -1.759 7.529 1.00 91.62 126 LEU A N 1
ATOM 914 C CA . LEU A 1 126 ? 8.382 -1.713 6.376 1.00 91.62 126 LEU A CA 1
ATOM 915 C C . LEU A 1 126 ? 9.214 -2.999 6.324 1.00 91.62 126 LEU A C 1
ATOM 917 O O . LEU A 1 126 ? 10.016 -3.260 7.218 1.00 91.62 126 LEU A O 1
ATOM 921 N N . LEU A 1 127 ? 9.041 -3.791 5.266 1.00 92.31 127 LEU A N 1
ATOM 922 C CA . LEU A 1 127 ? 9.856 -4.974 5.009 1.00 92.31 127 LEU A CA 1
ATOM 923 C C . LEU A 1 127 ? 11.011 -4.625 4.066 1.00 92.31 127 LEU A C 1
ATOM 925 O O . LEU A 1 127 ? 10.809 -4.329 2.882 1.00 92.31 127 LEU A O 1
ATOM 929 N N . VAL A 1 128 ? 12.223 -4.717 4.609 1.00 91.31 128 VAL A N 1
ATOM 930 C CA . VAL A 1 128 ? 13.495 -4.583 3.892 1.00 91.31 128 VAL A CA 1
ATOM 931 C C . VAL A 1 128 ? 14.262 -5.904 3.906 1.00 91.31 128 VAL A C 1
ATOM 933 O O . VAL A 1 128 ? 13.986 -6.792 4.711 1.00 91.31 128 VAL A O 1
ATOM 936 N N . ARG A 1 129 ? 15.232 -6.034 3.002 1.00 93.50 129 ARG A N 1
ATOM 937 C CA . ARG A 1 129 ? 16.147 -7.175 2.897 1.00 93.50 129 ARG A CA 1
ATOM 938 C C . ARG A 1 129 ? 17.541 -6.661 2.531 1.00 93.50 129 ARG A C 1
ATOM 940 O O . ARG A 1 129 ? 17.660 -5.529 2.068 1.00 93.50 129 ARG A O 1
ATOM 947 N N . ASP A 1 130 ? 18.581 -7.474 2.735 1.00 96.25 130 ASP A N 1
ATOM 948 C CA . ASP A 1 130 ? 19.924 -7.147 2.243 1.00 96.25 130 ASP A CA 1
ATOM 949 C C . ASP A 1 130 ? 19.859 -6.791 0.738 1.00 96.25 130 ASP A C 1
ATOM 951 O O . ASP A 1 130 ? 19.260 -7.535 -0.050 1.00 96.25 130 ASP A O 1
ATOM 955 N N . PRO A 1 131 ? 20.433 -5.651 0.316 1.00 94.00 131 PRO A N 1
ATOM 956 C CA . PRO A 1 131 ? 20.329 -5.189 -1.065 1.00 94.00 131 PRO A CA 1
ATOM 957 C C . PRO A 1 131 ? 20.977 -6.148 -2.074 1.00 94.00 131 PRO A C 1
ATOM 959 O O . PRO A 1 131 ? 20.524 -6.219 -3.217 1.00 94.00 131 PRO A O 1
ATOM 962 N N . ARG A 1 132 ? 21.994 -6.924 -1.674 1.00 95.69 132 ARG A N 1
ATOM 963 C CA . ARG A 1 132 ? 22.652 -7.922 -2.538 1.00 95.69 132 ARG A CA 1
ATOM 964 C C . ARG A 1 132 ? 21.712 -9.085 -2.839 1.00 95.69 132 ARG A C 1
ATOM 966 O O . ARG A 1 132 ? 21.625 -9.546 -3.979 1.00 95.69 132 ARG A O 1
ATOM 973 N N . ASP A 1 133 ? 20.943 -9.501 -1.841 1.00 95.69 133 ASP A N 1
ATOM 974 C CA . ASP A 1 133 ? 19.902 -10.509 -2.008 1.00 95.69 133 ASP A CA 1
ATOM 975 C C . ASP A 1 133 ? 18.743 -9.993 -2.868 1.00 95.69 133 ASP A C 1
ATOM 977 O O . ASP A 1 133 ? 18.227 -10.722 -3.719 1.00 95.69 133 ASP A O 1
ATOM 981 N N . MET A 1 134 ? 18.323 -8.740 -2.657 1.00 93.44 134 MET A N 1
ATOM 982 C CA . MET A 1 134 ? 17.277 -8.109 -3.468 1.00 93.44 134 MET A CA 1
ATOM 983 C C . MET A 1 134 ? 17.694 -8.037 -4.939 1.00 93.44 134 MET A C 1
ATOM 985 O O . MET A 1 134 ? 16.893 -8.380 -5.809 1.00 93.44 134 MET A O 1
ATOM 989 N N . LEU A 1 135 ? 18.947 -7.660 -5.217 1.00 94.38 135 L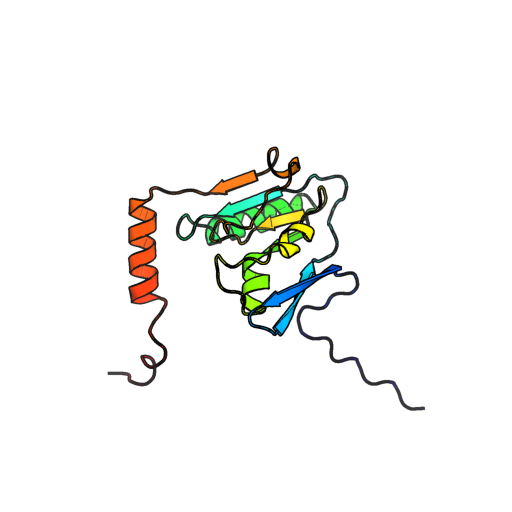EU A N 1
ATOM 990 C CA . LEU A 1 135 ? 19.513 -7.632 -6.566 1.00 94.38 135 LEU A CA 1
ATOM 991 C C . LEU A 1 135 ? 19.543 -9.029 -7.196 1.00 94.38 135 LEU A C 1
ATOM 993 O O . LEU A 1 135 ? 19.085 -9.205 -8.323 1.00 94.38 135 LEU A O 1
ATOM 997 N N . THR A 1 136 ? 20.015 -10.031 -6.455 1.00 95.00 136 THR A N 1
ATOM 998 C CA . THR A 1 136 ? 20.051 -11.426 -6.923 1.00 95.00 136 THR A CA 1
ATOM 999 C C . THR A 1 136 ? 18.643 -11.940 -7.234 1.00 95.00 136 THR A C 1
ATOM 1001 O O . THR A 1 136 ? 18.397 -12.537 -8.282 1.00 95.00 136 THR A O 1
ATOM 1004 N N . SER A 1 137 ? 17.673 -11.657 -6.361 1.00 93.44 137 SER A N 1
ATOM 1005 C CA . SER A 1 137 ? 16.270 -12.016 -6.580 1.00 93.44 137 SER A CA 1
ATOM 1006 C C . SER A 1 137 ? 15.655 -11.277 -7.774 1.00 93.44 137 SER A C 1
ATOM 1008 O O . SER A 1 137 ? 14.848 -11.854 -8.510 1.00 93.44 137 SER A O 1
ATOM 1010 N N . LEU A 1 138 ? 16.034 -10.015 -7.995 1.00 91.38 138 LEU A N 1
ATOM 1011 C CA . LEU A 1 138 ? 15.605 -9.247 -9.160 1.00 91.38 138 LEU A CA 1
ATOM 1012 C C . LEU A 1 138 ? 16.163 -9.845 -10.453 1.00 91.38 138 LEU A C 1
ATOM 1014 O O . LEU A 1 138 ? 15.386 -10.047 -11.383 1.00 91.38 138 LEU A O 1
ATOM 1018 N N . TYR A 1 139 ? 17.453 -10.195 -10.479 1.00 92.94 139 TYR A N 1
ATOM 1019 C CA . TYR A 1 139 ? 18.109 -10.834 -11.622 1.00 92.94 139 TYR A CA 1
ATOM 1020 C C . TYR A 1 139 ? 17.341 -12.075 -12.089 1.00 92.94 139 TYR A C 1
ATOM 1022 O O . TYR A 1 139 ? 16.874 -12.118 -13.226 1.00 92.94 139 TYR A O 1
ATOM 1030 N N . PHE A 1 140 ? 17.110 -13.045 -11.197 1.00 92.69 140 PHE A N 1
ATOM 1031 C CA . PHE A 1 140 ? 16.378 -14.263 -11.561 1.00 92.69 140 PHE A CA 1
ATOM 1032 C C . PHE A 1 140 ? 14.917 -13.990 -11.930 1.00 92.69 140 PHE A C 1
ATOM 1034 O O . PHE A 1 140 ? 14.371 -14.651 -12.810 1.00 92.69 140 PHE A O 1
ATOM 1041 N N . SER A 1 141 ? 14.273 -12.998 -11.312 1.00 87.00 141 SER A N 1
ATOM 1042 C CA . SER A 1 141 ? 12.901 -12.637 -11.676 1.00 87.00 141 SER A CA 1
ATOM 1043 C C . SER A 1 141 ? 12.782 -12.030 -13.072 1.00 87.00 141 SER A C 1
ATOM 1045 O O . SER A 1 141 ? 11.735 -12.194 -13.699 1.00 87.00 141 SER A O 1
ATOM 1047 N N . LEU A 1 142 ? 13.781 -11.277 -13.525 1.00 86.94 142 LEU A N 1
ATOM 1048 C CA . LEU A 1 142 ? 13.802 -10.726 -14.877 1.00 86.94 142 LEU A CA 1
ATOM 1049 C C . LEU A 1 142 ? 14.177 -11.818 -15.879 1.00 86.94 142 LEU A C 1
ATOM 1051 O O . LEU A 1 142 ? 13.468 -11.999 -16.860 1.00 86.94 142 LEU A O 1
ATOM 1055 N N . ALA A 1 143 ? 15.219 -12.598 -15.581 1.00 87.56 143 ALA A N 1
ATOM 1056 C CA . ALA A 1 143 ? 15.719 -13.644 -16.467 1.00 87.56 143 ALA A CA 1
ATOM 1057 C C . ALA A 1 143 ? 14.728 -14.802 -16.678 1.00 87.56 143 ALA A C 1
ATOM 1059 O O . ALA A 1 143 ? 14.681 -15.363 -17.767 1.00 87.56 143 ALA A O 1
ATOM 1060 N N . LEU A 1 144 ? 13.958 -15.179 -15.648 1.00 85.69 144 LEU A N 1
ATOM 1061 C CA . LEU A 1 144 ? 13.149 -16.407 -15.667 1.00 85.69 144 LEU A CA 1
ATOM 1062 C C . LEU A 1 144 ? 11.635 -16.176 -15.582 1.00 85.69 144 LEU A C 1
ATOM 1064 O O . LEU A 1 144 ? 10.874 -17.050 -15.981 1.00 85.69 144 LEU A O 1
ATOM 1068 N N . SER A 1 145 ? 11.170 -15.047 -15.031 1.00 74.94 145 SER A N 1
ATOM 1069 C CA . SER A 1 145 ? 9.728 -14.815 -14.798 1.00 74.94 145 SER A CA 1
ATOM 1070 C C . SER A 1 145 ? 9.092 -13.790 -15.737 1.00 74.94 145 SER A C 1
ATOM 1072 O O . SER A 1 145 ? 7.870 -13.728 -15.808 1.00 74.94 145 SER A O 1
ATOM 1074 N N . HIS A 1 146 ? 9.892 -12.999 -16.452 1.00 63.66 146 HIS A N 1
ATOM 1075 C CA . HIS A 1 146 ? 9.427 -12.070 -17.484 1.00 63.66 146 HIS A CA 1
ATOM 1076 C C . HIS A 1 146 ? 10.028 -12.499 -18.821 1.00 63.66 146 HIS A C 1
ATOM 1078 O O . HIS A 1 146 ? 10.868 -11.805 -19.388 1.00 63.66 146 HIS A O 1
ATOM 1084 N N . ALA A 1 147 ? 9.638 -13.684 -19.301 1.00 58.75 147 ALA A N 1
ATOM 1085 C CA . ALA A 1 147 ? 9.987 -14.084 -20.658 1.00 58.75 147 ALA A CA 1
ATOM 1086 C C . ALA A 1 147 ? 9.462 -13.010 -21.631 1.00 58.75 147 ALA A C 1
ATOM 1088 O O . ALA A 1 147 ? 8.312 -12.580 -21.480 1.00 58.75 147 ALA A O 1
ATOM 1089 N N . PRO A 1 148 ? 10.272 -12.543 -22.598 1.00 56.78 148 PRO A N 1
ATOM 1090 C CA . PRO A 1 148 ? 9.798 -11.578 -23.575 1.00 56.78 148 PRO A CA 1
ATOM 1091 C C . PRO A 1 148 ? 8.565 -12.145 -24.297 1.00 56.78 148 PRO A C 1
ATOM 1093 O O . PRO A 1 148 ? 8.538 -13.342 -24.618 1.00 56.78 148 PRO A O 1
ATOM 1096 N N . PRO A 1 149 ? 7.530 -11.322 -24.546 1.00 52.81 149 PRO A N 1
ATOM 1097 C CA . PRO A 1 149 ? 6.379 -11.762 -25.323 1.00 52.81 149 PRO A CA 1
ATOM 1098 C C . PRO A 1 149 ? 6.874 -12.264 -26.689 1.00 52.81 149 PRO A C 1
ATOM 1100 O O . PRO A 1 149 ? 7.526 -11.527 -27.423 1.00 52.81 149 PRO A O 1
ATOM 1103 N N . GLY A 1 150 ? 6.627 -13.546 -26.981 1.00 57.56 150 GLY A N 1
ATOM 1104 C CA . GLY A 1 150 ? 7.133 -14.243 -28.175 1.00 57.56 150 GLY A CA 1
ATOM 1105 C C . GLY A 1 150 ? 7.979 -15.496 -27.900 1.00 57.56 150 GLY A C 1
ATOM 1106 O O . GLY A 1 150 ? 8.165 -16.297 -28.807 1.00 57.56 150 GLY A O 1
ATOM 1107 N N . GLY A 1 151 ? 8.433 -15.731 -26.661 1.00 53.31 151 GLY A N 1
ATOM 1108 C CA . GLY A 1 151 ? 9.219 -16.928 -26.299 1.00 53.31 151 GLY A CA 1
ATOM 1109 C C . GLY A 1 151 ? 8.408 -18.202 -26.010 1.00 53.31 151 GLY A C 1
ATOM 1110 O O . GLY A 1 151 ? 8.978 -19.221 -25.638 1.00 53.31 151 GLY A O 1
ATOM 1111 N N . GLY A 1 152 ? 7.079 -18.143 -26.144 1.00 45.44 152 GLY A N 1
ATOM 1112 C CA . GLY A 1 152 ? 6.140 -19.216 -25.805 1.00 45.44 152 GLY A CA 1
ATOM 1113 C C . GLY A 1 152 ? 5.297 -19.675 -26.994 1.00 45.44 152 GLY A C 1
ATOM 1114 O O . GLY A 1 152 ? 4.079 -19.720 -26.894 1.00 45.44 152 GLY A O 1
ATOM 1115 N N . ALA A 1 153 ? 5.934 -19.968 -28.126 1.00 45.09 153 ALA A N 1
ATOM 1116 C CA . ALA A 1 153 ? 5.358 -20.753 -29.220 1.00 45.09 153 ALA A CA 1
ATOM 1117 C C . ALA A 1 153 ? 6.496 -21.462 -29.971 1.00 45.09 153 ALA A C 1
ATOM 1119 O O . ALA A 1 153 ? 6.833 -21.124 -31.099 1.00 45.09 153 ALA A O 1
ATOM 1120 N N . GLY A 1 154 ? 7.152 -22.402 -29.297 1.00 40.09 154 GLY A N 1
ATOM 1121 C CA . GLY A 1 154 ? 8.265 -23.153 -29.864 1.00 40.09 154 GLY A CA 1
ATOM 1122 C C . GLY A 1 154 ? 8.862 -24.077 -28.821 1.00 40.09 154 GLY A C 1
ATOM 1123 O O . GLY A 1 154 ? 9.895 -23.767 -28.238 1.00 40.09 154 GLY A O 1
ATOM 1124 N N . GLY A 1 155 ? 8.166 -25.181 -28.549 1.00 39.25 155 GLY A N 1
ATOM 1125 C CA . GLY A 1 155 ? 8.798 -26.327 -27.908 1.00 39.25 155 GLY A CA 1
ATOM 1126 C C . GLY A 1 155 ? 9.913 -26.859 -28.807 1.00 39.25 155 GLY A C 1
ATOM 1127 O O . GLY A 1 155 ? 9.744 -26.923 -30.027 1.00 39.25 155 GLY A O 1
ATOM 1128 N N . ALA A 1 156 ? 11.030 -27.213 -28.186 1.00 35.69 156 ALA A N 1
ATOM 1129 C CA . ALA A 1 156 ? 11.984 -28.181 -28.704 1.00 35.69 156 ALA A CA 1
ATOM 1130 C C . ALA A 1 156 ? 11.910 -29.416 -27.803 1.00 35.69 156 ALA A C 1
ATOM 1132 O O . ALA A 1 156 ? 11.749 -29.217 -26.574 1.00 35.69 156 ALA A O 1
#

pLDDT: mean 82.02, std 18.21, range [32.72, 97.0]

Radius of gyration: 18.49 Å; chains: 1; bounding box: 67×41×46 Å